Protein 6TY2 (pdb70)

Nearest PDB structures (foldseek):
  6ty2-assembly1_A  TM=1.019E+00  e=7.856E-10  Rice yellow mottle virus
  6ty2-assembly1_B  TM=9.806E-01  e=1.452E-08  Rice yellow mottle virus
  6xv2-assembly1_A  TM=9.788E-01  e=2.958E-08  Rice yellow mottle virus
  6ty2-assembly1_B  TM=1.019E+00  e=1.786E-09  Rice yellow mottle virus
  6xv2-assembly1_A  TM=1.018E+00  e=3.129E-09  Rice yellow mottle virus

Secondary structure (DSSP, 8-state):
-HHHHHHHHHHHHHHHHHHHHHHTT--------BTTBB--GGGBTTB-B-TT--/-HHHHHHHHHHHHHHHHHHHHTTS-------BTTBB--GGGBTTB-B-TTTT-

Structure (mmCIF, N/CA/C/O backbone):
data_6TY2
#
_entry.id   6TY2
#
_cell.length_a   38.081
_cell.length_b   31.188
_cell.length_c   41.980
_cell.angle_alpha   90.00
_cell.angle_beta   101.10
_cell.angle_gamma   90.00
#
_symmetry.space_group_name_H-M   'P 1 21 1'
#
loop_
_entity.id
_entity.type
_entity.pdbx_description
1 polymer p1
2 non-polymer 'ZINC ION'
3 water water
#
loop_
_atom_site.group_PDB
_atom_site.id
_atom_site.type_symbol
_atom_site.label_atom_id
_atom_site.label_alt_id
_atom_site.label_comp_id
_atom_site.label_asym_id
_atom_site.label_entity_id
_atom_site.label_seq_id
_atom_site.pdbx_PDB_ins_code
_atom_site.Cartn_x
_atom_site.Cartn_y
_atom_site.Cartn_z
_atom_site.occupancy
_atom_site.B_iso_or_equiv
_atom_site.auth_seq_id
_atom_site.auth_comp_id
_atom_site.auth_asym_id
_atom_site.auth_atom_id
_atom_site.pdbx_PDB_model_num
ATOM 1 N N . ASP A 1 2 ? 5.622 -3.351 26.238 1.00 42.54 2 ASP A N 1
ATOM 2 C CA . ASP A 1 2 ? 4.269 -3.073 26.715 1.00 40.40 2 ASP A CA 1
ATOM 3 C C . ASP A 1 2 ? 4.220 -1.944 27.739 1.00 35.85 2 ASP A C 1
ATOM 4 O O . ASP A 1 2 ? 3.328 -1.097 27.700 1.00 32.48 2 ASP A O 1
ATOM 9 N N . GLU A 1 3 ? 5.158 -1.938 28.677 1.00 32.18 3 GLU A N 1
ATOM 10 C CA . GLU A 1 3 ? 5.201 -0.871 29.667 1.00 29.70 3 GLU A CA 1
ATOM 11 C C . GLU A 1 3 ? 5.606 0.454 29.021 1.00 26.30 3 GLU A C 1
ATOM 12 O O . GLU A 1 3 ? 5.133 1.508 29.429 1.00 31.48 3 GLU A O 1
ATOM 18 N N . ILE A 1 4 ? 6.474 0.393 28.014 1.00 23.80 4 ILE A N 1
ATOM 19 C CA . ILE A 1 4 ? 6.774 1.535 27.137 1.00 24.60 4 ILE A CA 1
ATOM 20 C C . ILE A 1 4 ? 5.513 2.200 26.610 1.00 24.25 4 ILE A C 1
ATOM 21 O O . ILE A 1 4 ? 5.368 3.419 26.664 1.00 21.45 4 ILE A O 1
ATOM 26 N N . ASP A 1 5 ? 4.597 1.383 26.100 1.00 24.36 5 ASP A N 1
ATOM 27 C CA . ASP A 1 5 ? 3.360 1.887 25.528 1.00 25.40 5 ASP A CA 1
ATOM 28 C C . ASP A 1 5 ? 2.488 2.535 26.580 1.00 26.11 5 ASP A C 1
ATOM 29 O O . ASP A 1 5 ? 1.852 3.557 26.337 1.00 22.80 5 ASP A O 1
ATOM 34 N N . ARG A 1 6 ? 2.453 1.917 27.751 1.00 26.17 6 ARG A N 1
ATOM 35 C CA . ARG A 1 6 ? 1.660 2.420 28.846 1.00 25.07 6 ARG A CA 1
ATOM 36 C C . ARG A 1 6 ? 2.109 3.838 29.189 1.00 25.44 6 ARG A C 1
ATOM 37 O O . ARG A 1 6 ? 1.280 4.729 29.338 1.00 25.15 6 ARG A O 1
ATOM 45 N N . GLU A 1 7 ? 3.416 4.059 29.281 1.00 21.09 7 GLU A N 1
ATOM 46 C CA . GLU A 1 7 ? 3.927 5.380 29.650 1.00 20.51 7 GLU A CA 1
ATOM 47 C C . GLU A 1 7 ? 3.695 6.420 28.550 1.00 22.23 7 GLU A C 1
ATOM 48 O O . GLU A 1 7 ? 3.534 7.602 28.840 1.00 22.52 7 GLU A O 1
ATOM 54 N N . HIS A 1 8 ? 3.679 5.992 27.291 1.00 21.27 8 HIS A N 1
ATOM 55 C CA . HIS A 1 8 ? 3.307 6.902 26.204 1.00 18.95 8 HIS A CA 1
ATOM 56 C C . HIS A 1 8 ? 1.848 7.333 26.353 1.00 20.26 8 HIS A C 1
ATOM 57 O O . HIS A 1 8 ? 1.522 8.499 26.140 1.00 18.76 8 HIS A O 1
ATOM 64 N N . GLN A 1 9 ? 0.980 6.386 26.718 1.00 21.83 9 GLN A N 1
ATOM 65 C CA . GLN A 1 9 ? -0.439 6.669 26.946 1.00 21.45 9 GLN A CA 1
ATOM 66 C C . GLN A 1 9 ? -0.652 7.666 28.068 1.00 22.69 9 GLN A C 1
ATOM 67 O O . GLN A 1 9 ? -1.399 8.635 27.911 1.00 22.66 9 GLN A O 1
ATOM 73 N N . GLU A 1 10 ? -0.015 7.424 29.208 1.00 23.54 10 GLU A N 1
ATOM 74 C CA . GLU A 1 10 ? -0.184 8.307 30.350 1.00 24.52 10 GLU A CA 1
ATOM 75 C C . GLU A 1 10 ? 0.387 9.690 30.038 1.00 22.87 10 GLU A C 1
ATOM 76 O O . GLU A 1 10 ? -0.212 10.704 30.382 1.00 22.66 10 GLU A O 1
ATOM 82 N N . ARG A 1 11 ? 1.542 9.735 29.393 1.00 17.93 11 ARG A N 1
ATOM 83 C CA . ARG A 1 11 ? 2.106 11.023 29.016 1.00 21.60 11 ARG A CA 1
ATOM 84 C C . ARG A 1 11 ? 1.243 11.730 27.962 1.00 19.52 11 ARG A C 1
ATOM 85 O O . ARG A 1 11 ? 1.036 12.937 28.038 1.00 22.92 11 ARG A O 1
ATOM 93 N N . ASN A 1 12 ? 0.713 10.974 27.008 1.00 21.36 12 ASN A N 1
ATOM 94 C CA . ASN A 1 12 ? -0.131 11.554 25.980 1.00 18.34 12 ASN A CA 1
ATOM 95 C C . ASN A 1 12 ? -1.430 12.072 26.562 1.00 19.10 12 ASN A C 1
ATOM 96 O O . ASN A 1 12 ? -1.907 13.112 26.156 1.00 17.47 12 ASN A O 1
ATOM 101 N N . ALA A 1 13 ? -1.981 11.364 27.537 1.00 20.66 13 ALA A N 1
ATOM 102 C CA . ALA A 1 13 ? -3.169 11.859 28.226 1.00 26.42 13 ALA A CA 1
ATOM 103 C C . ALA A 1 13 ? -2.890 13.240 28.809 1.00 23.20 13 ALA A C 1
ATOM 104 O O . ALA A 1 13 ? -3.712 14.145 28.725 1.00 19.57 13 ALA A O 1
ATOM 106 N N . GLU A 1 14 ? -1.709 13.401 29.388 1.00 23.18 14 GLU A N 1
ATOM 107 C CA . GLU A 1 14 ? -1.362 14.637 30.073 1.00 19.89 14 GLU A CA 1
ATOM 108 C C . GLU A 1 14 ? -1.071 15.753 29.080 1.00 23.73 14 GLU A C 1
ATOM 109 O O . GLU A 1 14 ? -1.334 16.928 29.357 1.00 27.14 14 GLU A O 1
ATOM 115 N N . ILE A 1 15 ? -0.529 15.379 27.925 1.00 20.33 15 ILE A N 1
ATOM 116 C CA . ILE A 1 15 ? -0.300 16.314 26.823 1.00 20.49 15 ILE A CA 1
ATOM 117 C C . ILE A 1 15 ? -1.628 16.864 26.340 1.00 21.10 15 ILE A C 1
ATOM 118 O O . ILE A 1 15 ? -1.774 18.067 26.133 1.00 20.33 15 ILE A O 1
ATOM 123 N N . SER A 1 16 ? -2.599 15.963 26.172 1.00 19.26 16 SER A N 1
ATOM 124 C CA . SER A 1 16 ? -3.957 16.328 25.778 1.00 20.17 16 SER A CA 1
ATOM 125 C C . SER A 1 16 ? -4.536 17.373 26.709 1.00 20.97 16 SER A C 1
ATOM 126 O O . SER A 1 16 ? -5.150 18.345 26.264 1.00 19.77 16 SER A O 1
ATOM 129 N N . ALA A 1 17 ? -4.350 17.149 28.006 1.00 19.01 17 ALA A N 1
ATOM 130 C CA . ALA A 1 17 ? -4.955 18.003 29.020 1.00 20.75 17 ALA A CA 1
ATOM 131 C C . ALA A 1 17 ? -4.344 19.385 28.988 1.00 20.05 17 ALA A C 1
ATOM 132 O O . ALA A 1 17 ? -5.058 20.378 29.083 1.00 21.42 17 ALA A O 1
ATOM 134 N N . CYS A 1 18 ? -3.017 19.440 28.867 1.00 17.80 18 CYS A N 1
ATOM 135 C CA . CYS A 1 18 ? -2.297 20.702 28.791 1.00 21.27 18 CYS A CA 1
ATOM 136 C C . CYS A 1 18 ? -2.633 21.482 27.541 1.00 17.58 18 CYS A C 1
ATOM 137 O O . CYS A 1 18 ? -2.817 22.694 27.607 1.00 23.82 18 CYS A O 1
ATOM 140 N N . ASN A 1 19 ? -2.680 20.806 26.398 1.00 13.36 19 ASN A N 1
ATOM 141 C CA . ASN A 1 19 ? -3.018 21.480 25.147 1.00 16.98 19 ASN A CA 1
ATOM 142 C C . ASN A 1 19 ? -4.379 22.162 25.224 1.00 19.94 19 ASN A C 1
ATOM 143 O O . ASN A 1 19 ? -4.533 23.298 24.780 1.00 19.52 19 ASN A O 1
ATOM 148 N N . ALA A 1 20 ? -5.352 21.470 25.813 1.00 19.82 20 ALA A N 1
ATOM 149 C CA . ALA A 1 20 ? -6.722 21.978 25.917 1.00 22.62 20 ALA A CA 1
ATOM 150 C C . ALA A 1 20 ? -6.809 23.129 26.897 1.00 19.29 20 ALA A C 1
ATOM 151 O O . ALA A 1 20 ? -7.533 24.084 26.666 1.00 24.30 20 ALA A O 1
ATOM 153 N N . ARG A 1 21 ? -6.066 23.039 27.989 1.00 22.10 21 ARG A N 1
ATOM 154 C CA . ARG A 1 21 ? -6.007 24.145 28.929 1.00 22.18 21 ARG A CA 1
ATOM 155 C C . ARG A 1 21 ? -5.468 25.363 28.213 1.00 25.53 21 ARG A C 1
ATOM 156 O O . ARG A 1 21 ? -6.054 26.450 28.281 1.00 29.27 21 ARG A O 1
ATOM 164 N N . ALA A 1 22 ? -4.360 25.170 27.501 1.00 22.72 22 ALA A N 1
ATOM 165 C CA . ALA A 1 22 ? -3.725 26.238 26.747 1.00 23.20 22 ALA A CA 1
ATOM 166 C C . ALA A 1 22 ? -4.677 26.891 25.742 1.00 23.08 22 ALA A C 1
ATOM 167 O O . ALA A 1 22 ? -4.755 28.116 25.665 1.00 22.61 22 ALA A O 1
ATOM 169 N N . LEU A 1 23 ? -5.369 26.079 24.948 1.00 21.93 23 LEU A N 1
ATOM 170 C CA . LEU A 1 23 ? -6.324 26.620 23.991 1.00 24.26 23 LEU A CA 1
ATOM 171 C C . LEU A 1 23 ? -7.372 27.444 24.713 1.00 20.84 23 LEU A C 1
ATOM 172 O O . LEU A 1 23 ? -7.696 28.554 24.294 1.00 21.54 23 LEU A O 1
ATOM 177 N N . SER A 1 24 ? -7.870 26.905 25.819 1.00 23.28 24 SER A N 1
ATOM 178 C CA . SER A 1 24 ? -8.904 27.566 26.608 1.00 24.95 24 SER A CA 1
ATOM 179 C C . SER A 1 24 ? -8.500 28.949 27.076 1.00 26.91 24 SER A C 1
ATOM 180 O O . SER A 1 24 ? -9.340 29.849 27.185 1.00 26.07 24 SER A O 1
ATOM 183 N N . GLU A 1 25 ? -7.213 29.109 27.352 1.00 24.88 25 GLU A N 1
ATOM 184 C CA . GLU A 1 25 ? -6.672 30.389 27.789 1.00 27.72 25 GLU A CA 1
ATOM 185 C C . GLU A 1 25 ? -6.127 31.188 26.612 1.00 29.04 25 GLU A C 1
ATOM 186 O O . GLU A 1 25 ? -5.426 32.169 26.809 1.00 28.39 25 GLU A O 1
ATOM 192 N N . GLY A 1 26 ? -6.441 30.766 25.389 1.00 24.08 26 GLY A N 1
ATOM 193 C CA . GLY A 1 26 ? -6.054 31.537 24.219 1.00 24.70 26 GLY A CA 1
ATOM 194 C C . GLY A 1 26 ? -4.601 31.400 23.794 1.00 29.69 26 GLY A C 1
ATOM 195 O O . GLY A 1 26 ? -4.068 32.266 23.098 1.00 27.20 26 GLY A O 1
ATOM 196 N N . ARG A 1 27 ? -3.954 30.308 24.188 1.00 25.57 27 ARG A N 1
ATOM 197 C CA . ARG A 1 27 ? -2.602 30.047 23.711 1.00 26.70 27 ARG A CA 1
ATOM 198 C C . ARG A 1 27 ? -2.587 28.809 22.817 1.0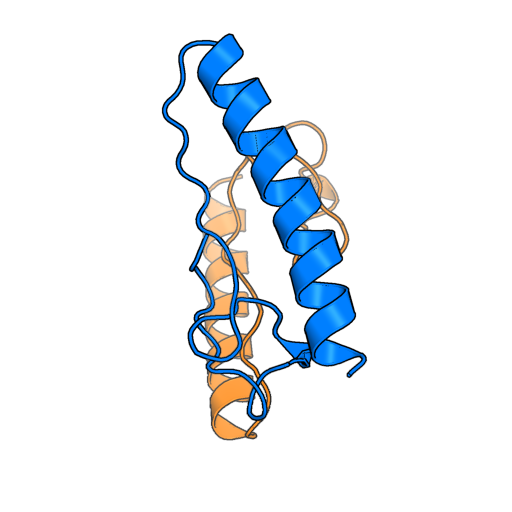0 30.19 27 ARG A C 1
ATOM 199 O O . ARG A 1 27 ? -3.388 27.892 23.004 1.00 25.73 27 ARG A O 1
ATOM 207 N N . PRO A 1 28 ? -1.692 28.785 21.818 1.00 34.90 28 PRO A N 1
ATOM 208 C CA . PRO A 1 28 ? -1.707 27.668 20.861 1.00 34.82 28 PRO A CA 1
ATOM 209 C C . PRO A 1 28 ? -1.469 26.307 21.519 1.00 30.08 28 PRO A C 1
ATOM 210 O O . PRO A 1 28 ? -0.797 26.229 22.547 1.00 34.67 28 PRO A O 1
ATOM 214 N N . ALA A 1 29 ? -2.043 25.253 20.948 1.00 27.96 29 ALA A N 1
ATOM 215 C CA . ALA A 1 29 ? -1.787 23.899 21.429 1.00 29.18 29 ALA A CA 1
ATOM 216 C C . ALA A 1 29 ? -0.434 23.412 20.922 1.00 30.98 29 ALA A C 1
ATOM 217 O O . ALA A 1 29 ? -0.360 22.756 19.888 1.00 34.67 29 ALA A O 1
ATOM 219 N N . SER A 1 30 ? 0.628 23.711 21.665 1.00 29.40 30 SER A N 1
ATOM 220 C CA . SER A 1 30 ? 1.992 23.459 21.207 1.00 31.40 30 SER A CA 1
ATOM 221 C C . SER A 1 30 ? 2.556 22.059 21.498 1.00 30.81 30 SER A C 1
ATOM 222 O O . SER A 1 30 ? 3.535 21.647 20.878 1.00 30.99 30 SER A O 1
ATOM 225 N N . LEU A 1 31 ? 1.957 21.321 22.425 1.00 24.25 31 LEU A N 1
ATOM 226 C CA . LEU A 1 31 ? 2.524 20.031 22.806 1.00 25.46 31 LEU A CA 1
ATOM 227 C C . LEU A 1 31 ? 2.231 18.950 21.746 1.00 26.32 31 LEU A C 1
ATOM 228 O O . LEU A 1 31 ? 1.204 18.967 21.061 1.00 20.80 31 LEU A O 1
ATOM 233 N N . VAL A 1 32 ? 3.165 18.024 21.596 1.00 19.99 32 VAL A N 1
ATOM 234 C CA . VAL A 1 32 ? 3.081 17.043 20.524 1.00 21.74 32 VAL A CA 1
ATOM 235 C C . VAL A 1 32 ? 3.085 15.672 21.150 1.00 20.18 32 VAL A C 1
ATOM 236 O O . VAL A 1 32 ? 3.717 15.459 22.183 1.00 19.44 32 VAL A O 1
ATOM 240 N N . TYR A 1 33 ? 2.355 14.747 20.542 1.00 19.52 33 TYR A N 1
ATOM 241 C CA . TYR A 1 33 ? 2.157 13.437 21.130 1.00 21.21 33 TYR A CA 1
ATOM 242 C C . TYR A 1 33 ? 3.362 12.496 20.929 1.00 16.98 33 TYR A C 1
ATOM 243 O O . TYR A 1 33 ? 4.085 12.585 19.948 1.00 20.55 33 TYR A O 1
ATOM 252 N N . LEU A 1 34 ? 3.568 11.593 21.876 1.00 19.84 34 LEU A N 1
ATOM 253 C CA . LEU A 1 34 ? 4.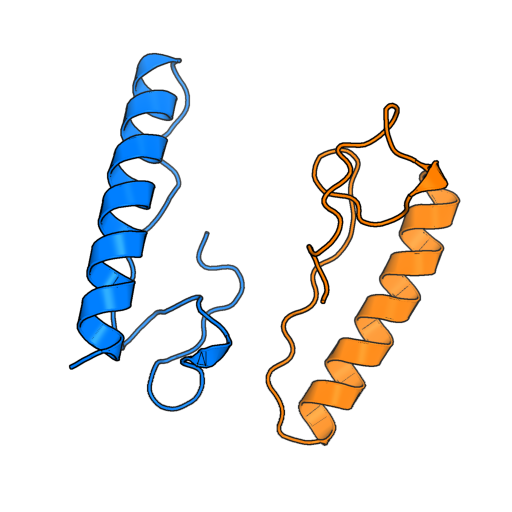687 10.656 21.808 1.00 21.20 34 LEU A CA 1
ATOM 254 C C . LEU A 1 34 ? 4.351 9.350 21.075 1.00 19.16 34 LEU A C 1
ATOM 255 O O . LEU A 1 34 ? 3.221 8.850 21.139 1.00 22.32 34 LEU A O 1
ATOM 260 N N . SER A 1 35 ? 5.350 8.792 20.400 1.00 19.36 35 SER A N 1
ATOM 261 C CA . SER A 1 35 ? 5.289 7.412 19.924 1.00 21.67 35 SER A CA 1
ATOM 262 C C . SER A 1 35 ? 6.680 6.837 20.055 1.00 20.06 35 SER A C 1
ATOM 263 O O . SER A 1 35 ? 7.607 7.557 20.406 1.00 19.71 35 SER A O 1
ATOM 266 N N . ARG A 1 36 ? 6.835 5.551 19.759 1.00 20.57 36 ARG A N 1
ATOM 267 C CA . ARG A 1 36 ? 8.150 4.934 19.774 1.00 18.77 36 ARG A CA 1
ATOM 268 C C . ARG A 1 36 ? 9.094 5.624 18.806 1.00 18.84 36 ARG A C 1
ATOM 269 O O . ARG A 1 36 ? 10.302 5.610 18.996 1.00 19.50 36 ARG A O 1
ATOM 277 N N . ASP A 1 37 ? 8.552 6.237 17.768 1.00 18.33 37 ASP A N 1
ATOM 278 C CA . ASP A 1 37 ? 9.403 6.840 16.750 1.00 18.68 37 ASP A CA 1
ATOM 279 C C . ASP A 1 37 ? 9.728 8.323 16.989 1.00 22.47 37 ASP A C 1
ATOM 280 O O . ASP A 1 37 ? 10.466 8.927 16.213 1.00 22.01 37 ASP A O 1
ATOM 285 N N . ALA A 1 38 ? 9.195 8.891 18.068 1.00 18.21 38 ALA A N 1
ATOM 286 C CA . ALA A 1 38 ? 9.617 10.207 18.537 1.00 21.99 38 ALA A CA 1
ATOM 287 C C . ALA A 1 38 ? 9.131 10.367 19.964 1.00 19.45 38 ALA A C 1
ATOM 288 O O . ALA A 1 38 ? 7.952 10.603 20.202 1.00 18.16 38 ALA A O 1
ATOM 290 N N . CYS A 1 39 ? 10.059 10.242 20.906 1.00 18.61 39 CYS A N 1
ATOM 291 C CA . CYS A 1 39 ? 9.738 10.143 22.326 1.00 17.45 39 CYS A CA 1
ATOM 292 C C . CYS A 1 39 ? 10.688 10.986 23.185 1.00 18.07 39 CYS A C 1
ATOM 293 O O . CYS A 1 39 ? 11.882 11.037 22.908 1.00 18.06 39 CYS A O 1
ATOM 296 N N . ASP A 1 40 ? 10.184 11.654 24.216 1.00 17.45 40 ASP A N 1
ATOM 297 C CA . ASP A 1 40 ? 11.071 12.523 24.988 1.00 18.33 40 ASP A CA 1
ATOM 298 C C . ASP A 1 40 ? 11.274 12.021 26.415 1.00 19.95 40 ASP A C 1
ATOM 299 O O . ASP A 1 40 ? 11.643 12.782 27.297 1.00 22.65 40 ASP A O 1
ATOM 304 N N . ILE A 1 41 ? 11.050 10.733 26.629 1.00 16.32 41 ILE A N 1
ATOM 305 C CA . ILE A 1 41 ? 11.310 10.111 27.929 1.00 16.75 41 ILE A CA 1
ATOM 306 C C . ILE A 1 41 ? 12.700 9.481 27.922 1.00 21.32 41 ILE A C 1
ATOM 307 O O . ILE A 1 41 ? 12.914 8.470 27.274 1.00 19.53 41 ILE A O 1
ATOM 312 N N . PRO A 1 42 ? 13.663 10.097 28.621 1.00 20.08 42 PRO A N 1
ATOM 313 C CA . PRO A 1 42 ? 15.059 9.651 28.538 1.00 22.45 42 PRO A CA 1
ATOM 314 C C . PRO A 1 42 ? 15.237 8.181 28.862 1.00 22.32 42 PRO A C 1
ATOM 315 O O . PRO A 1 42 ? 16.062 7.517 28.241 1.00 22.89 42 PRO A O 1
ATOM 319 N N . GLU A 1 43 ? 14.451 7.686 29.808 1.00 23.43 43 GLU A N 1
ATOM 320 C CA . GLU A 1 43 ? 14.531 6.303 30.248 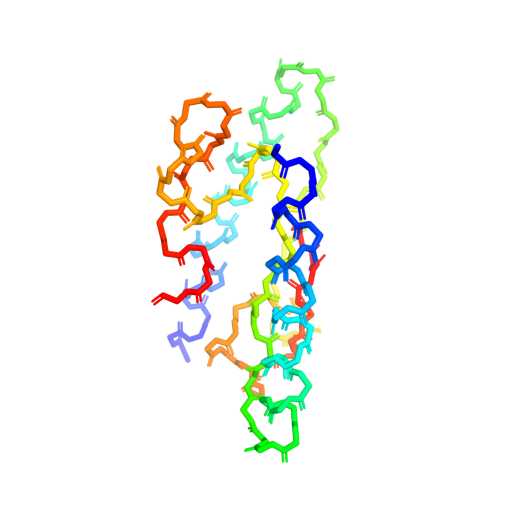1.00 23.06 43 GLU A CA 1
ATOM 321 C C . GLU A 1 43 ? 14.226 5.349 29.096 1.00 21.25 43 GLU A C 1
ATOM 322 O O . GLU A 1 43 ? 14.711 4.222 29.065 1.00 23.44 43 GLU A O 1
ATOM 328 N N . HIS A 1 44 ? 13.432 5.814 28.138 1.00 20.47 44 HIS A N 1
ATOM 329 C CA . HIS A 1 44 ? 13.083 5.010 26.973 1.00 20.12 44 HIS A CA 1
ATOM 330 C C . HIS A 1 44 ? 14.168 4.973 25.892 1.00 20.81 44 HIS A C 1
ATOM 331 O O . HIS A 1 44 ? 14.051 4.216 24.934 1.00 21.09 44 HIS A O 1
ATOM 338 N N . SER A 1 45 ? 15.198 5.802 26.034 1.00 20.33 45 SER A N 1
ATOM 339 C CA . SER A 1 45 ? 16.161 6.012 24.965 1.00 22.18 45 SER A CA 1
ATOM 340 C C . SER A 1 45 ? 16.749 4.701 24.483 1.00 20.52 45 SER A C 1
ATOM 341 O O . SER A 1 45 ? 17.152 3.869 25.284 1.00 23.83 45 SER A O 1
ATOM 344 N N . GLY A 1 46 ? 16.777 4.524 23.168 1.00 20.22 46 GLY A N 1
ATOM 345 C CA . GLY A 1 46 ? 17.215 3.280 22.563 1.00 21.34 46 GLY A CA 1
ATOM 346 C C . GLY A 1 46 ? 16.047 2.469 22.055 1.00 21.54 46 GLY A C 1
ATOM 347 O O . GLY A 1 46 ? 15.932 2.172 20.860 1.00 22.09 46 GLY A O 1
ATOM 348 N N . ARG A 1 47 ? 15.172 2.088 22.973 1.00 19.47 47 ARG A N 1
ATOM 349 C CA . ARG A 1 47 ? 13.982 1.392 22.583 1.00 19.85 47 ARG A CA 1
ATOM 350 C C . ARG A 1 47 ? 13.073 2.376 21.855 1.00 21.83 47 ARG A C 1
ATOM 351 O O . ARG A 1 47 ? 12.440 2.020 20.879 1.00 22.73 47 ARG A O 1
ATOM 359 N N . CYS A 1 48 ? 13.036 3.622 22.316 1.00 21.35 48 CYS A N 1
ATOM 360 C CA . CYS A 1 48 ? 12.364 4.696 21.578 1.00 17.62 48 CYS A CA 1
ATOM 361 C C . CYS A 1 48 ? 13.373 5.649 20.928 1.00 18.30 48 CYS A C 1
ATOM 362 O O . CYS A 1 48 ? 14.515 5.741 21.361 1.00 18.03 48 CYS A O 1
ATOM 365 N N . ARG A 1 49 ? 12.951 6.354 19.883 1.00 19.16 49 ARG A N 1
ATOM 366 C CA . ARG A 1 49 ? 13.793 7.403 19.324 1.00 20.51 49 ARG A CA 1
ATOM 367 C C . ARG A 1 49 ? 13.728 8.605 20.235 1.00 19.53 49 ARG A C 1
ATOM 368 O O . ARG A 1 49 ? 12.687 9.239 20.353 1.00 18.63 49 ARG A O 1
ATOM 376 N N . PHE A 1 50 ? 14.840 8.923 20.878 1.00 15.79 50 PHE A N 1
ATOM 377 C CA . PHE A 1 50 ? 14.843 9.978 21.873 1.00 14.64 50 PHE A CA 1
ATOM 378 C C . PHE A 1 50 ? 14.975 11.329 21.195 1.00 19.49 50 PHE A C 1
ATOM 379 O O . PHE A 1 50 ? 15.972 11.635 20.541 1.00 20.15 50 PHE A O 1
ATOM 387 N N . VAL A 1 51 ? 13.929 12.125 21.355 1.00 18.06 51 VAL A N 1
ATOM 388 C CA . VAL A 1 51 ? 13.828 13.451 20.794 1.00 20.46 51 VAL A CA 1
ATOM 389 C C . VAL A 1 51 ? 13.638 14.372 21.976 1.00 22.01 51 VAL A C 1
ATOM 390 O O . VAL A 1 51 ? 12.512 14.597 22.423 1.00 16.52 51 VAL A O 1
ATOM 394 N N . LYS A 1 52 ? 14.760 14.871 22.491 1.00 15.13 52 LYS A N 1
ATOM 395 C CA . LYS A 1 52 ? 14.831 15.396 23.846 1.00 19.58 52 LYS A CA 1
ATOM 396 C C . LYS A 1 52 ? 13.911 16.589 24.096 1.00 20.97 52 LYS A C 1
ATOM 397 O O . LYS A 1 52 ? 13.357 16.744 25.189 1.00 20.52 52 LYS A O 1
ATOM 403 N N . TYR A 1 53 ? 13.761 17.425 23.078 1.00 17.98 53 TYR A N 1
ATOM 404 C CA . TYR A 1 53 ? 13.014 18.663 23.214 1.00 17.57 53 TYR A CA 1
ATOM 405 C C . TYR A 1 53 ? 11.750 18.639 22.362 1.00 18.32 53 TYR A C 1
ATOM 406 O O . TYR A 1 53 ? 11.294 19.660 21.848 1.00 20.20 53 TYR A O 1
ATOM 415 N N . LEU A 1 54 ? 11.184 17.447 22.253 1.00 18.40 54 LEU A N 1
ATOM 416 C CA . LEU A 1 54 ? 9.942 17.223 21.528 1.00 23.11 54 LEU A CA 1
ATOM 417 C C . LEU A 1 54 ? 8.878 18.205 21.992 1.00 21.46 54 LEU A C 1
ATOM 418 O O . LEU A 1 54 ? 8.115 18.722 21.192 1.00 22.28 54 LEU A O 1
ATOM 423 N N . ASN A 1 55 ? 8.866 18.486 23.289 1.00 22.32 55 ASN A N 1
ATOM 424 C CA . ASN A 1 55 ? 7.885 19.389 23.859 1.00 22.28 55 ASN A CA 1
ATOM 425 C C . ASN A 1 55 ? 8.463 20.610 24.592 1.00 27.98 55 ASN A C 1
ATOM 426 O O . ASN A 1 55 ? 9.068 20.480 25.661 1.00 36.80 55 ASN A O 1
ATOM 431 N N . ILE B 1 4 ? 21.087 36.670 39.129 1.00 27.88 4 ILE B N 1
ATOM 432 C CA . ILE B 1 4 ? 20.385 35.482 38.674 1.00 31.42 4 ILE B CA 1
ATOM 433 C C . ILE B 1 4 ? 20.932 35.024 37.326 1.00 29.52 4 ILE B C 1
ATOM 434 O O . ILE B 1 4 ? 21.247 33.855 37.145 1.00 25.09 4 ILE B O 1
ATOM 439 N N . ASP B 1 5 ? 21.051 35.953 36.387 1.00 29.16 5 ASP B N 1
ATOM 440 C CA . ASP B 1 5 ? 21.433 35.587 35.034 1.00 32.36 5 ASP B CA 1
ATOM 441 C C . ASP B 1 5 ? 22.871 35.108 34.961 1.00 33.41 5 ASP B C 1
ATOM 442 O O . ASP B 1 5 ? 23.174 34.152 34.242 1.00 32.70 5 ASP B O 1
ATOM 447 N N . ARG B 1 6 ? 23.752 35.754 35.716 1.00 35.57 6 ARG B N 1
ATOM 448 C CA . ARG B 1 6 ? 25.134 35.298 35.795 1.00 33.34 6 ARG B CA 1
ATOM 449 C C . ARG B 1 6 ? 25.201 33.874 36.343 1.00 30.66 6 ARG B C 1
ATOM 450 O O . ARG B 1 6 ? 25.975 33.056 35.851 1.00 27.93 6 ARG B O 1
ATOM 458 N N . GLU B 1 7 ? 24.380 33.568 37.346 1.00 26.22 7 GLU B N 1
ATOM 459 C CA . GLU B 1 7 ? 24.428 32.247 37.966 1.00 29.45 7 GLU B CA 1
ATOM 460 C C . GLU B 1 7 ? 23.822 31.201 37.040 1.00 25.75 7 GLU B C 1
ATOM 461 O O . GLU B 1 7 ? 24.260 30.059 37.018 1.00 25.38 7 GLU B O 1
ATOM 467 N N . HIS B 1 8 ? 22.828 31.593 36.250 1.00 27.96 8 HIS B N 1
ATOM 468 C CA . HIS B 1 8 ? 22.274 30.681 35.260 1.00 21.56 8 HIS B CA 1
ATOM 469 C C . HIS B 1 8 ? 23.333 30.361 34.209 1.00 24.95 8 HIS B C 1
ATOM 470 O O . HIS B 1 8 ? 23.522 29.202 33.856 1.00 24.88 8 HIS B O 1
ATOM 477 N N . GLN B 1 9 ? 24.027 31.385 33.717 1.00 27.24 9 GLN B N 1
ATOM 478 C CA . GLN B 1 9 ? 25.095 31.182 32.741 1.00 30.37 9 GLN B CA 1
ATOM 479 C C . GLN B 1 9 ? 26.130 30.190 33.274 1.00 25.86 9 GLN B C 1
ATOM 480 O O . GLN B 1 9 ? 26.544 29.267 32.580 1.00 22.05 9 GLN B O 1
ATOM 486 N N . GLU B 1 10 ? 26.521 30.398 34.525 1.00 24.70 10 GLU B N 1
ATOM 487 C CA . GLU B 1 10 ? 27.495 29.559 35.213 1.00 29.72 10 GLU B CA 1
ATOM 488 C C . GLU B 1 10 ? 27.007 28.121 35.323 1.00 30.82 10 GLU B C 1
ATOM 489 O O . GLU B 1 10 ? 27.722 27.172 34.990 1.00 26.35 10 GLU B O 1
ATOM 495 N N . ARG B 1 11 ? 25.777 27.968 35.791 1.00 26.03 11 ARG B N 1
ATOM 496 C CA . ARG B 1 11 ? 25.182 26.649 35.918 1.00 26.02 11 ARG B CA 1
ATOM 497 C C . ARG B 1 11 ? 25.023 25.979 34.555 1.00 25.18 11 ARG B C 1
ATOM 498 O O . ARG B 1 11 ? 25.278 24.778 34.419 1.00 24.67 11 ARG B O 1
ATOM 506 N N . ASN B 1 12 ? 24.602 26.750 33.554 1.00 19.96 12 ASN B N 1
ATOM 507 C CA . ASN B 1 12 ? 24.341 26.181 32.241 1.00 21.12 12 ASN B CA 1
ATOM 508 C C . ASN B 1 12 ? 25.644 25.691 31.609 1.00 23.20 12 ASN B C 1
ATOM 509 O O . ASN B 1 12 ? 25.646 24.674 30.932 1.00 24.87 12 ASN B O 1
ATOM 514 N N . ALA B 1 13 ? 26.756 26.379 31.863 1.00 21.16 13 ALA B N 1
ATOM 515 C CA . ALA B 1 13 ? 28.061 25.865 31.441 1.00 22.28 13 ALA B CA 1
ATOM 516 C C . ALA B 1 13 ? 28.346 24.492 32.055 1.00 22.02 13 ALA B C 1
ATOM 517 O O . ALA B 1 13 ? 28.902 23.611 31.407 1.00 22.71 13 ALA B O 1
ATOM 519 N N . GLU B 1 14 ? 27.971 24.317 33.314 1.00 22.53 14 GLU B N 1
ATOM 520 C CA . GLU B 1 14 ? 28.160 23.045 33.986 1.00 24.05 14 GLU B CA 1
ATOM 521 C C . GLU B 1 14 ? 27.301 21.951 33.350 1.00 24.24 14 GLU B C 1
ATOM 522 O O . GLU B 1 14 ? 27.753 20.817 33.131 1.00 22.07 14 GLU B O 1
ATOM 528 N N . ILE B 1 15 ? 26.060 22.314 33.053 1.00 21.72 15 ILE B N 1
ATOM 529 C CA . ILE B 1 15 ? 25.107 21.424 32.419 1.00 21.68 15 ILE B CA 1
ATOM 530 C C . ILE B 1 15 ? 25.604 20.981 31.057 1.00 19.00 15 ILE B C 1
ATOM 531 O O . ILE B 1 15 ? 25.480 19.818 30.703 1.00 20.87 15 ILE B O 1
ATOM 536 N N . SER B 1 16 ? 26.152 21.919 30.288 1.00 23.46 16 SER B N 1
ATOM 537 C CA . SER B 1 16 ? 26.671 21.596 28.964 1.00 21.51 16 SER B CA 1
ATOM 538 C C . SER B 1 16 ? 27.728 20.526 29.096 1.00 21.35 16 SER B C 1
ATOM 539 O O . SER B 1 16 ? 27.784 19.597 28.295 1.00 20.69 16 SER B O 1
ATOM 542 N N . ALA B 1 17 ? 28.564 20.675 30.120 1.00 22.88 17 ALA B N 1
ATOM 543 C CA . ALA B 1 17 ? 29.694 19.778 30.343 1.00 21.08 17 ALA B CA 1
ATOM 544 C C . ALA B 1 17 ? 29.220 18.385 30.767 1.00 23.36 17 ALA B C 1
ATOM 545 O O . ALA B 1 17 ? 29.748 17.394 30.296 1.00 18.51 17 ALA B O 1
ATOM 547 N N . CYS B 1 18 ? 28.215 18.316 31.643 1.00 23.34 18 CYS B N 1
ATOM 548 C CA . CYS B 1 18 ? 27.656 17.028 32.067 1.00 22.42 18 CYS B CA 1
ATOM 549 C C . CYS B 1 18 ? 27.005 16.255 30.925 1.00 21.22 18 CYS B C 1
ATOM 550 O O . CYS B 1 18 ? 27.161 15.046 30.833 1.00 23.76 18 CYS B O 1
ATOM 553 N N . ASN B 1 19 ? 26.261 16.957 30.077 1.00 21.07 19 ASN B N 1
ATOM 554 C CA . ASN B 1 19 ? 25.600 16.340 28.936 1.00 22.30 19 ASN B CA 1
ATOM 555 C C . ASN B 1 19 ? 26.601 15.754 27.990 1.00 23.73 19 ASN B C 1
ATOM 556 O O . ASN B 1 19 ? 26.441 14.624 27.541 1.00 24.07 19 ASN B O 1
ATOM 561 N N . ALA B 1 20 ? 27.632 16.537 27.684 1.00 20.88 20 ALA B N 1
ATOM 562 C CA . ALA B 1 20 ? 28.677 16.114 26.753 1.00 28.56 20 ALA B CA 1
ATOM 563 C C . ALA B 1 20 ? 29.414 14.886 27.289 1.00 28.69 20 ALA B C 1
ATOM 564 O O . ALA B 1 20 ? 29.685 13.937 26.551 1.00 30.71 20 ALA B O 1
ATOM 566 N N . ARG B 1 21 ? 29.716 14.908 28.582 1.00 25.36 21 ARG B N 1
ATOM 567 C CA . ARG B 1 21 ? 30.286 13.752 29.255 1.00 27.88 21 ARG B CA 1
ATOM 568 C C . ARG B 1 21 ? 29.331 12.565 29.209 1.00 27.73 21 ARG B C 1
ATOM 569 O O . ARG B 1 21 ? 29.748 11.444 28.972 1.00 29.80 21 ARG B O 1
ATOM 577 N N . ALA B 1 22 ? 28.047 12.813 29.434 1.00 25.38 22 ALA B N 1
ATOM 578 C CA . ALA B 1 22 ? 27.080 11.725 29.407 1.00 31.00 22 ALA B CA 1
ATOM 579 C C . ALA B 1 22 ? 27.059 11.084 28.023 1.00 27.60 22 ALA B C 1
ATOM 580 O O . ALA B 1 22 ? 27.087 9.861 27.902 1.00 33.44 22 ALA B O 1
ATOM 582 N N . LEU B 1 23 ? 27.022 11.924 26.991 1.00 26.31 23 LEU B N 1
ATOM 583 C CA . LEU B 1 23 ? 27.074 11.494 25.593 1.00 29.19 23 LEU B CA 1
ATOM 584 C C . LEU B 1 23 ? 28.260 10.568 25.315 1.00 34.84 23 LEU B C 1
ATOM 585 O O . LEU B 1 23 ? 28.115 9.521 24.681 1.00 34.39 23 LEU B O 1
ATOM 590 N N . SER B 1 24 ? 29.436 10.969 25.785 1.00 30.04 24 SER B N 1
ATOM 591 C CA . SER B 1 24 ? 30.650 10.186 25.565 1.00 29.59 24 SER B CA 1
ATOM 592 C C . SER B 1 24 ? 30.573 8.836 26.259 1.00 33.44 24 SER B C 1
ATOM 593 O O . SER B 1 24 ? 31.073 7.841 25.756 1.00 38.96 24 SER B O 1
ATOM 596 N N . GLU B 1 25 ? 29.928 8.803 27.413 1.00 32.16 25 GLU B N 1
ATOM 597 C CA . GLU B 1 25 ? 29.836 7.579 28.187 1.00 33.34 25 GLU B CA 1
ATOM 598 C C . GLU B 1 25 ? 28.620 6.709 27.817 1.00 35.83 25 GLU B C 1
ATOM 599 O O . GLU B 1 25 ? 28.283 5.762 28.535 1.00 43.50 25 GLU B O 1
ATOM 605 N N . GLY B 1 26 ? 27.964 7.018 26.704 1.00 37.47 26 GLY B N 1
ATOM 606 C CA . GLY B 1 26 ? 26.854 6.200 26.234 1.00 35.00 26 GLY B CA 1
ATOM 607 C C . GLY B 1 26 ? 25.595 6.222 27.095 1.00 42.69 26 GLY B C 1
ATOM 608 O O . GLY B 1 26 ? 24.749 5.326 26.987 1.00 46.27 26 GLY B O 1
ATOM 609 N N . ARG B 1 27 ? 25.471 7.231 27.956 1.00 38.06 27 ARG B N 1
ATOM 610 C CA . ARG B 1 27 ? 24.242 7.447 28.723 1.00 39.87 27 ARG B CA 1
ATOM 611 C C . ARG B 1 27 ? 23.399 8.538 28.054 1.00 39.91 27 ARG B C 1
ATOM 612 O O . ARG B 1 27 ? 23.924 9.338 27.268 1.00 35.29 27 ARG B O 1
ATOM 620 N N . PRO B 1 28 ? 22.088 8.573 28.348 1.00 39.68 28 PRO B N 1
ATOM 621 C CA . PRO B 1 28 ? 21.311 9.682 27.785 1.00 35.07 28 PRO B CA 1
ATOM 622 C C . PRO B 1 28 ? 21.734 11.024 28.393 1.00 32.80 28 PRO B C 1
ATOM 623 O O . PRO B 1 28 ? 22.058 11.124 29.581 1.00 32.70 28 PRO B O 1
ATOM 627 N N . ALA B 1 29 ? 21.757 12.047 27.552 1.00 30.70 29 ALA B N 1
ATOM 628 C CA . ALA B 1 29 ? 22.084 13.388 27.990 1.00 28.76 29 ALA B CA 1
ATOM 629 C C . ALA B 1 29 ? 20.783 14.130 28.252 1.00 26.13 29 ALA B C 1
ATOM 630 O O . ALA B 1 29 ? 20.244 14.770 27.355 1.00 27.30 29 ALA B O 1
ATOM 632 N N . SER B 1 30 ? 20.282 14.033 29.478 1.00 23.14 30 SER B N 1
ATOM 633 C CA . SER B 1 30 ? 18.931 14.479 29.787 1.00 22.18 30 SER B CA 1
ATOM 634 C C . SER B 1 30 ? 18.823 15.858 30.439 1.00 23.98 30 SER B C 1
ATOM 635 O O . SER B 1 30 ? 17.713 16.354 30.646 1.00 21.47 30 SER B O 1
ATOM 638 N N . LEU B 1 31 ? 19.950 16.492 30.754 1.00 22.93 31 LEU B N 1
ATOM 639 C CA . LEU B 1 31 ? 19.894 17.764 31.478 1.00 22.18 31 LEU B CA 1
ATOM 640 C C . LEU B 1 31 ? 19.480 18.915 30.571 1.00 21.85 31 LEU B C 1
ATOM 641 O O . LEU B 1 31 ? 19.802 18.921 29.384 1.00 22.64 31 LEU B O 1
ATOM 646 N N . VAL B 1 32 ? 18.771 19.892 31.136 1.00 20.36 32 VAL B N 1
ATOM 647 C CA . VAL B 1 32 ? 18.339 21.060 30.377 1.00 17.27 32 VAL B CA 1
ATOM 648 C C . VAL B 1 32 ? 18.862 22.348 31.011 1.00 18.70 32 VAL B C 1
ATOM 649 O O . VAL B 1 32 ? 19.140 22.396 32.217 1.00 18.72 32 VAL B O 1
ATOM 653 N N . TYR B 1 33 ? 19.002 23.387 30.190 1.00 16.44 33 TYR B N 1
ATOM 654 C CA . TYR B 1 33 ? 19.442 24.692 30.674 1.00 20.04 33 TYR B CA 1
ATOM 655 C C . TYR B 1 33 ? 18.413 25.315 31.597 1.00 18.13 33 TYR B C 1
ATOM 656 O O . TYR B 1 33 ? 17.216 25.038 31.496 1.00 22.77 33 TYR B O 1
ATOM 665 N N . LEU B 1 34 ? 18.883 26.172 32.495 1.00 16.94 34 LEU B N 1
ATOM 666 C CA . LEU B 1 34 ? 17.992 26.844 33.434 1.00 20.95 34 LEU B CA 1
ATOM 667 C C . LEU B 1 34 ? 17.447 28.136 32.883 1.00 21.78 34 LEU B C 1
ATOM 668 O O . LEU B 1 34 ? 18.052 28.743 32.010 1.00 22.07 34 LEU B O 1
ATOM 673 N N . SER B 1 35 ? 16.288 28.537 33.395 1.00 25.15 35 SER B N 1
ATOM 674 C CA . SER B 1 35 ? 15.739 29.877 33.182 1.00 25.86 35 SER B CA 1
ATOM 675 C C . SER B 1 35 ? 14.857 30.169 34.379 1.00 22.53 35 SER B C 1
ATOM 676 O O . SER B 1 35 ? 14.690 29.295 35.239 1.00 22.06 35 SER B O 1
ATOM 679 N N . ARG B 1 36 ? 14.286 31.370 34.439 1.00 21.44 36 ARG B N 1
ATOM 680 C CA . ARG B 1 36 ? 13.429 31.730 35.576 1.00 23.63 36 ARG B CA 1
ATOM 681 C C . ARG B 1 36 ? 12.224 30.787 35.720 1.00 20.85 36 ARG B C 1
ATOM 682 O O . ARG B 1 36 ? 11.685 30.612 36.806 1.00 23.78 36 ARG B O 1
ATOM 690 N N . ASP B 1 37 ? 11.809 30.166 34.628 1.00 19.55 37 ASP B N 1
ATOM 691 C CA . ASP B 1 37 ? 10.584 29.392 34.653 1.00 23.81 37 ASP B CA 1
ATOM 692 C C . ASP B 1 37 ? 10.812 27.912 34.931 1.00 21.78 37 ASP B C 1
ATOM 693 O O . ASP B 1 37 ? 9.864 27.150 35.065 1.00 24.04 37 ASP B O 1
ATOM 698 N N . ALA B 1 38 ? 12.074 27.519 35.040 1.00 19.15 38 ALA B N 1
ATOM 699 C CA . ALA B 1 38 ? 12.437 26.172 35.471 1.00 20.88 38 ALA B CA 1
ATOM 700 C C . ALA B 1 38 ? 13.895 26.222 35.907 1.00 21.68 38 ALA B C 1
ATOM 701 O O . ALA B 1 38 ? 14.797 26.304 35.074 1.00 21.91 38 ALA B O 1
ATOM 703 N N . CYS B 1 39 ? 14.120 26.212 37.217 1.00 21.08 39 CYS B N 1
ATOM 704 C CA . CYS B 1 39 ? 15.453 26.449 37.774 1.00 22.35 39 CYS B CA 1
ATOM 705 C C . CYS B 1 39 ? 15.688 25.473 38.911 1.00 20.20 39 CYS B C 1
ATOM 706 O O . CYS B 1 39 ? 14.764 25.181 39.656 1.00 19.87 39 CYS B O 1
ATOM 709 N N . ASP B 1 40 ? 16.891 24.926 39.035 1.00 21.17 40 ASP B N 1
ATOM 710 C CA . ASP B 1 40 ? 17.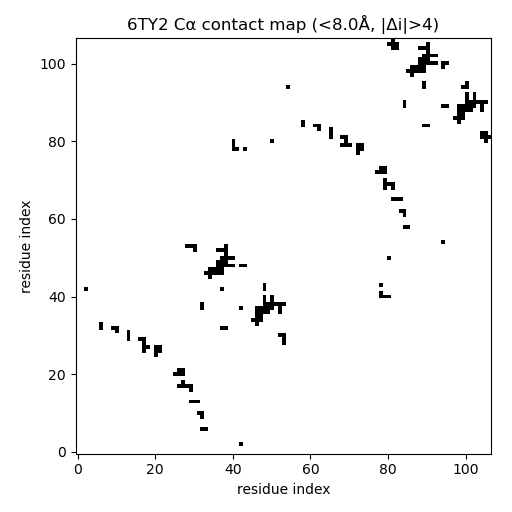104 23.920 40.070 1.00 22.56 40 ASP B CA 1
ATOM 711 C C . ASP B 1 40 ? 18.094 24.404 41.128 1.00 25.94 40 ASP B C 1
ATOM 712 O O . ASP B 1 40 ? 18.567 23.625 41.946 1.00 23.69 40 ASP B O 1
ATOM 717 N N . ILE B 1 41 ? 18.389 25.702 41.114 1.00 22.03 41 ILE B N 1
ATOM 718 C CA . ILE B 1 41 ? 19.218 26.313 42.152 1.00 23.43 41 ILE B CA 1
ATOM 719 C C . ILE B 1 41 ? 18.349 26.758 43.322 1.00 22.74 41 ILE B C 1
ATOM 720 O O . ILE B 1 41 ? 17.546 27.669 43.179 1.00 25.13 41 ILE B O 1
ATOM 725 N N . PRO B 1 42 ? 18.489 26.090 44.479 1.00 26.30 42 PRO B N 1
ATOM 726 C CA . PRO B 1 42 ? 17.652 26.317 45.662 1.00 27.55 42 PRO B CA 1
ATOM 727 C C . PRO B 1 42 ? 17.548 27.786 46.060 1.00 26.64 42 PRO B C 1
ATOM 728 O O . PRO B 1 42 ? 16.491 28.271 46.465 1.00 23.61 42 PRO B O 1
ATOM 732 N N . GLU B 1 43 ? 18.664 28.485 45.922 1.00 24.24 43 GLU B N 1
ATOM 733 C CA . GLU B 1 43 ? 18.786 29.856 46.394 1.00 28.23 43 GLU B CA 1
ATOM 734 C C . GLU B 1 43 ? 18.040 30.839 45.495 1.00 30.14 43 GLU B C 1
ATOM 735 O O . GLU B 1 43 ? 17.902 32.010 45.841 1.00 30.08 43 GLU B O 1
ATOM 741 N N . HIS B 1 44 ? 17.561 30.361 44.347 1.00 24.81 44 HIS B N 1
ATOM 742 C CA . HIS B 1 44 ? 16.775 31.191 43.434 1.00 22.86 44 HIS B CA 1
ATOM 743 C C . HIS B 1 44 ? 15.274 31.017 43.628 1.00 24.72 44 HIS B C 1
ATOM 744 O O . HIS B 1 44 ? 14.497 31.729 43.001 1.00 24.97 44 HIS B O 1
ATOM 751 N N . SER B 1 45 ? 14.861 30.075 44.478 1.00 22.45 45 SER B N 1
ATOM 752 C CA . SER B 1 45 ? 13.434 29.797 44.649 1.00 25.44 45 SER B CA 1
ATOM 753 C C . SER B 1 45 ? 12.682 31.071 45.033 1.00 25.50 45 SER B C 1
ATOM 754 O O . SER B 1 45 ? 13.028 31.755 45.997 1.00 25.49 45 SER B O 1
ATOM 757 N N . GLY B 1 46 ? 11.671 31.397 44.246 1.00 21.82 46 GLY B N 1
ATOM 758 C CA . GLY B 1 46 ? 10.960 32.647 44.419 1.00 24.07 46 GLY B CA 1
ATOM 759 C C . GLY B 1 46 ? 11.219 33.566 43.250 1.00 23.02 46 GLY B C 1
ATOM 760 O O . GLY B 1 46 ? 10.290 33.927 42.533 1.00 23.90 46 GLY B O 1
ATOM 761 N N . ARG B 1 47 ? 12.477 33.966 43.069 1.00 20.64 47 ARG 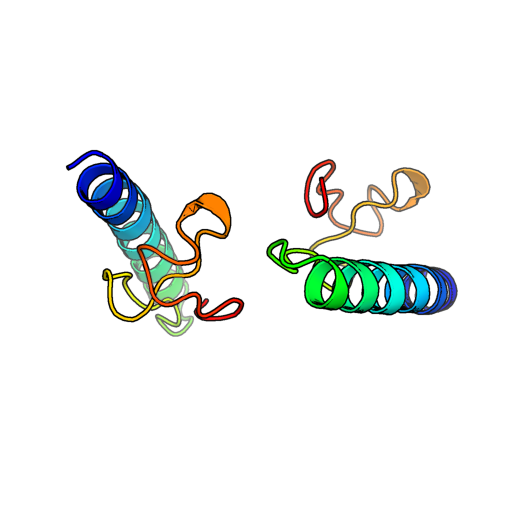B N 1
ATOM 762 C CA . ARG B 1 47 ? 12.853 34.704 41.876 1.00 23.71 47 ARG B CA 1
ATOM 763 C C . ARG B 1 47 ? 12.670 33.802 40.671 1.00 25.04 47 ARG B C 1
ATOM 764 O O . ARG B 1 47 ? 12.204 34.238 39.625 1.00 27.05 47 ARG B O 1
ATOM 772 N N . CYS B 1 48 ? 12.992 32.525 40.842 1.00 21.93 48 CYS B N 1
ATOM 773 C CA . CYS B 1 48 ? 12.766 31.519 39.799 1.00 24.00 48 CYS B CA 1
ATOM 774 C C . CYS B 1 48 ? 11.754 30.470 40.239 1.00 22.89 48 CYS B C 1
ATOM 775 O O . CYS B 1 48 ? 11.464 30.341 41.431 1.00 25.80 48 CYS B O 1
ATOM 778 N N . ARG B 1 49 ? 11.230 29.706 39.286 1.00 19.81 49 ARG B N 1
ATOM 779 C CA . ARG B 1 49 ? 10.449 28.524 39.646 1.00 24.16 49 ARG B CA 1
ATOM 780 C C . ARG B 1 49 ? 11.396 27.387 40.025 1.00 25.34 49 ARG B C 1
ATOM 781 O O . ARG B 1 49 ? 12.091 26.824 39.177 1.00 26.93 49 ARG B O 1
ATOM 789 N N . PHE B 1 50 ? 11.435 27.057 41.309 1.00 25.07 50 PHE B N 1
ATOM 790 C CA . PHE B 1 50 ? 12.363 26.044 41.779 1.00 24.24 50 PHE B CA 1
ATOM 791 C C . PHE B 1 50 ? 11.798 24.699 41.393 1.00 24.14 50 PHE B C 1
ATOM 792 O O . PHE B 1 50 ? 10.721 24.323 41.839 1.00 25.57 50 PHE B O 1
ATOM 800 N N . VAL B 1 51 ? 12.509 24.012 40.509 1.00 21.04 51 VAL B N 1
ATOM 801 C CA . VAL B 1 51 ? 12.142 22.676 40.092 1.00 23.00 51 VAL B CA 1
ATOM 802 C C . VAL B 1 51 ? 13.258 21.766 40.534 1.00 21.90 51 VAL B C 1
ATOM 803 O O . VAL B 1 51 ? 14.248 21.603 39.816 1.00 18.89 51 VAL B O 1
ATOM 807 N N . LYS B 1 52 ? 13.096 21.184 41.721 1.00 21.15 52 LYS B N 1
ATOM 808 C CA . LYS B 1 52 ? 14.230 20.625 42.447 1.00 23.73 52 LYS B CA 1
ATOM 809 C C . LYS B 1 52 ? 14.925 19.525 41.675 1.00 18.35 52 LYS B C 1
ATOM 810 O O . LYS B 1 52 ? 16.148 19.473 41.638 1.00 22.06 52 LYS B O 1
ATOM 816 N N . TYR B 1 53 ? 14.142 18.653 41.052 1.00 21.61 53 TYR B N 1
ATOM 817 C CA . TYR B 1 53 ? 14.693 17.477 40.387 1.00 21.00 53 TYR B CA 1
ATOM 818 C C . TYR B 1 53 ? 14.679 17.631 38.872 1.00 17.25 53 TYR B C 1
ATOM 819 O O . TYR B 1 53 ? 14.725 16.658 38.144 1.00 20.35 53 TYR B O 1
ATOM 828 N N . LEU B 1 54 ? 14.648 18.877 38.417 1.00 19.98 54 LEU B N 1
ATOM 829 C CA . LEU B 1 54 ? 14.736 19.194 36.997 1.00 20.47 54 LEU B CA 1
ATOM 830 C C . LEU B 1 54 ? 15.882 18.425 36.326 1.00 21.11 54 LEU B C 1
ATOM 831 O O . LEU B 1 54 ? 15.679 17.765 35.312 1.00 21.44 54 LEU B O 1
ATOM 836 N N . ASN B 1 55 ? 17.074 18.488 36.913 1.00 19.25 55 ASN B N 1
ATOM 837 C CA . ASN B 1 55 ? 18.224 17.823 36.331 1.00 19.94 55 ASN B CA 1
ATOM 838 C C . ASN B 1 55 ? 18.815 16.727 37.217 1.00 23.28 55 ASN B C 1
ATOM 839 O O . ASN B 1 55 ? 20.037 16.614 37.322 1.00 28.76 55 ASN B O 1
ATOM 844 N N . PHE B 1 56 ? 17.961 15.926 37.850 1.00 24.47 56 PHE B N 1
ATOM 845 C CA . PHE B 1 56 ? 18.429 14.779 38.609 1.00 22.38 56 PHE B CA 1
ATOM 846 C C . PHE B 1 56 ? 17.634 14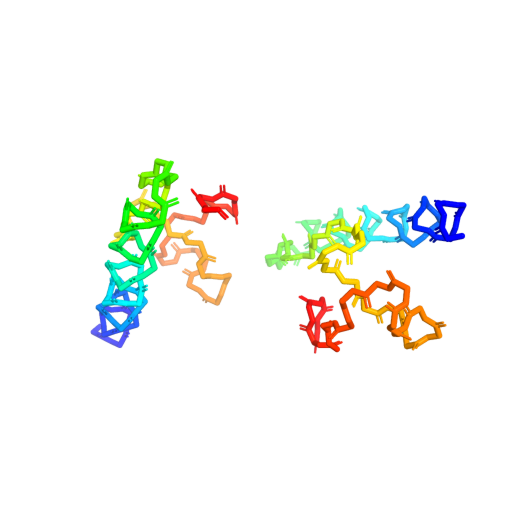.497 39.869 1.00 26.08 56 PHE B C 1
ATOM 847 O O . PHE B 1 56 ? 17.838 13.465 40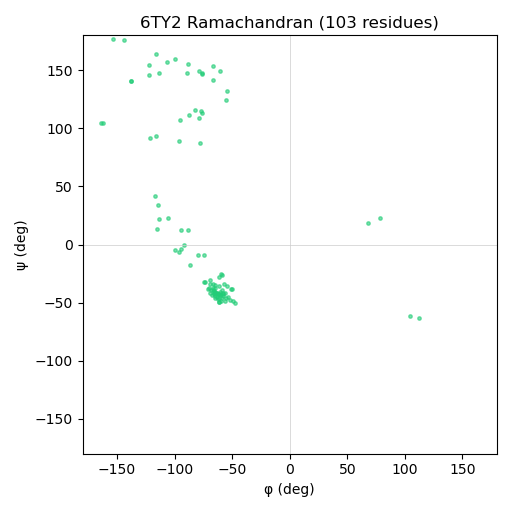.526 1.00 34.49 56 PHE B O 1
#

Sequence (107 aa):
DEIDREHQERNAEISACNARALSEGRPASLVYLSRDACDIPEHSGRCRFVKYLNIDREHQERNAEISACNARALSEGRPASLVYLSRDACDIPEHSGRCRFVKYLNF

Solvent-accessible surface area: 7631 Å² total; per-residue (Å²): 126,92,20,54,121,71,12,126,104,89,33,65,98,6,47,46,47,18,56,159,19,107,102,98,69,129,110,48,95,53,64,119,9,54,126,115,31,0,18,26,36,132,3,45,74,169,4,173,52,52,53,145,36,68,61,106,206,84,11,134,128,64,25,66,97,0,43,48,37,22,55,127,3,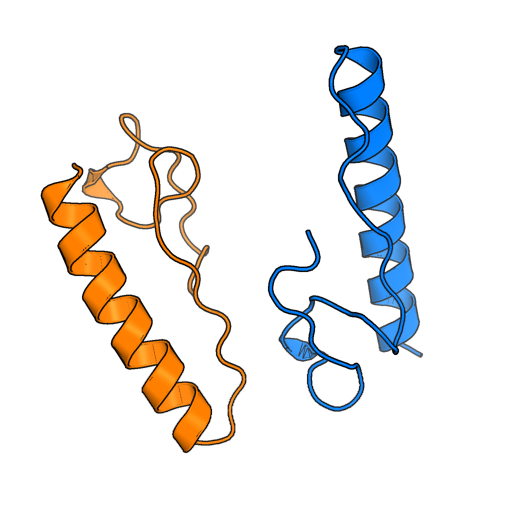131,102,107,74,120,61,18,47,34,39,129,11,56,150,116,30,0,20,27,75,124,1,62,74,132,6,169,73,49,128,151,50,27,93

B-factor: mean 26.7, std 8.09, range [13.36, 62.93]

Organism: NCBI:txid31744

Radius of gyration: 15.87 Å; Cα contacts (8 Å, |Δi|>4): 122; chains: 2; bounding box: 40×39×30 Å

Foldseek 3Di:
DVVVVVLVVVQVVLVVVLVVQVVVPHHSQADGDDQAEHQDPVCDPSRPHDNPND/DVVVLVVVVVVLVVQLVVCVVVVHHSQADGDDQAEHQDPVCPPSRPHDNVRPD

=== Feature glossary ===
Reading guide. The protein is described through the following features:

Foldseek 3Di. A 3Di character summarizes, for each residue, the relative orientation of the Cα frame of its nearest spatial neighbor. Because it encodes fold topology rather than chemistry, 3Di alignments detect remote structural similarity that sequence alignment misses.

Contact-map, Ramachandran, and PAE plots. Plot images: a contact map (which residues are close in 3D, as an N×N binary image), a Ramachandran scatter (backbone torsion angles, revealing secondary-structure composition at a glance), and — for AlphaFold structures — a PAE heatmap (pairwise prediction confidence).

Radius of gyration, Cα contacts, bounding box. Radius of gyration (Rg) is the root-mean-square distance of Cα atoms from their centroid — a single number for overall size and compactness. A globular domain of N residues has Rg ≈ 2.2·N^0.38 Å; an extended or disordered chain has a much larger Rg. The Cα contact count is the number of residue pairs whose Cα atoms are within 8 Å and are more than four positions apart in sequence — a standard proxy for tertiary packing density. The bounding box is the smallest axis-aligned box enclosing all Cα atoms.

Secondary structure (8-state, DSSP). Eight-state secondary structure (DSSP): H is the canonical α-helix, G the tighter 3₁₀-helix, I the wider π-helix; E/B are β-structure, T and S are turns and bends, and '-' is everything else. DSSP derives these from the pattern of main-chain N–H···O=C hydrogen bonds, not from the sequence.

B-factor. B-factor (Debye–Waller factor) reflects atomic displacement in the crystal lattice. It is an experimental observable (units Å²), not a prediction; low values mean the atom is pinned down, high values mean it moves or is heterogeneous across the crystal.

pLDDT. pLDDT is the predicted lDDT-Cα score: AlphaFold's confidence that the local environment of each residue (all inter-atomic distances within 15 Å) is correctly placed. It is a per-residue number between 0 and 100, with higher meaning more reliable.

Nearest PDB structures. Nearest PDB neighbors are the top structural matches found by Foldseek when searching this structure against the entire Protein Data Bank. Each hit reports a TM-score (0 to 1; >0.5 almost always implies the same fold) and an E-value. These are *structural* homologs — they may share no detectable sequence similarity.

Solvent-accessible surface area. Accessible surface area quantifies burial. A residue with SASA near zero is packed into the hydrophobic core; one with SASA >100 Å² sits on the surface. Computed here via the Shrake–Rupley numerical algorithm with a 1.4 Å probe.

Rendered structure images. Structure images are PyMOL renders from six orthogonal camera directions. Cartoon representation draws helices as coils and strands as arrows; sticks shows the backbone as bonds; surface shows the solvent-excluded envelope. Rainbow coloring maps sequence position to hue (blue→red, N→C); chain coloring assigns a distinct color per polypeptide.

Backbone torsions (φ/ψ). φ (phi) and ψ (psi) are the two rotatable backbone dihedrals per residue: φ is the C(i-1)–N–Cα–C torsion, ψ is the N–Cα–C–N(i+1) torsion, both in degrees on (−180°, 180°]. α-helical residues cluster near (−60°, −45°); β-strand residues near (−120°, +130°). A Ramachandran plot is simply a scatter of (φ, ψ) for every residue.

Predicted aligned error. Predicted Aligned Error (PAE) is an AlphaFold confidence matrix: entry (i, j) is the expected error in the position of residue j, in ångströms, when the prediction is superimposed on the true structure at residue i. Low PAE within a block of residues means that block is internally rigid and well-predicted; high PAE between two blocks means their relative placement is uncertain even if each block individually is confident.

mmCIF coordinates. Structure coordinates are given as an mmCIF _atom_site loop: one row per atom with element, residue name, chain id, sequence number, and x/y/z position in Å. Only the four main-chain atoms per residue are included here; side chains are omitted to keep the record compact.

InterPro / GO / CATH / organism. Database cross-references. InterPro integrates a dozen domain/family signature databases into unified entries with residue-range hits. GO terms attach function/process/location labels with evidence codes. CATH codes position the fold in a four-level structural taxonomy. Organism is the NCBI-taxonomy species name.

Secondary structure (3-state, P-SEA). SS3 is a coarse helix/strand/coil call (letters a/b/c) made by the P-SEA algorithm from inter-Cα distances and dihedrals. It is less detailed than DSSP but needs only Cα positions.

Sequence. Sequence gives the chain of amino acids in standard one-letter code (A=alanine, C=cysteine, …, Y=tyrosine), read N→C. It is the only feature that is directly encoded by the gene; all structural features are derived from the folded form of this sequence.